Protein AF-A0A523WKV6-F1 (afdb_monomer_lite)

Foldseek 3Di:
DDDDDPDDPVPDDPVRCVVVVNDDDDPDLVVVLVVLVVDPPNCVVLDPVRSVVVSVVSVVVVVVVVPDDDPVNCVPPVVVD

Sequence (81 aa):
VPEPIEENVYEMSEEERQRRGIGTLPASLLEAIQLTEQSELVRKALGNHVFSAFIENKKIEWDRYRTQVTEYELNKYLPIL

Radius of gyration: 18.45 Å; chains: 1; bounding box: 46×29×40 Å

Structure (mmCIF, N/CA/C/O backbone):
data_AF-A0A523WKV6-F1
#
_entry.id   AF-A0A523WKV6-F1
#
loop_
_atom_site.group_PDB
_atom_site.id
_atom_site.type_symbol
_atom_site.label_atom_id
_atom_site.label_alt_id
_atom_site.label_comp_id
_atom_site.label_asym_id
_atom_site.label_entity_id
_atom_site.label_seq_id
_atom_site.pdbx_PDB_ins_code
_atom_site.Cartn_x
_atom_site.Cartn_y
_atom_site.Cartn_z
_atom_site.occupancy
_atom_site.B_iso_or_equiv
_atom_site.auth_seq_id
_atom_site.auth_comp_id
_atom_site.auth_asym_id
_atom_site.auth_atom_id
_atom_site.pdbx_PDB_model_num
ATOM 1 N N . VAL A 1 1 ? -23.385 -11.714 -2.871 1.00 70.31 1 VAL A N 1
ATOM 2 C CA . VAL A 1 1 ? -21.983 -11.859 -3.332 1.00 70.31 1 VAL A CA 1
ATOM 3 C C . VAL A 1 1 ? -22.042 -11.830 -4.852 1.00 70.31 1 VAL A C 1
ATOM 5 O O . VAL A 1 1 ? -22.993 -12.426 -5.350 1.00 70.31 1 VAL A O 1
ATOM 8 N N . PRO A 1 2 ? -21.181 -11.081 -5.566 1.00 81.44 2 PRO A N 1
ATOM 9 C CA . PRO A 1 2 ? -21.197 -11.085 -7.032 1.00 81.44 2 PRO A CA 1
ATOM 10 C C . PRO A 1 2 ? -20.935 -12.493 -7.585 1.00 81.44 2 PRO A C 1
ATOM 12 O O . PRO A 1 2 ? -20.388 -13.339 -6.872 1.00 81.44 2 PRO A O 1
ATOM 15 N N . GLU A 1 3 ? -21.350 -12.737 -8.830 1.00 87.44 3 GLU A N 1
ATOM 16 C CA . GLU A 1 3 ? -21.068 -14.002 -9.515 1.00 87.44 3 GLU A CA 1
ATOM 17 C C . GLU A 1 3 ? -19.553 -14.209 -9.677 1.00 87.44 3 GLU A C 1
ATOM 19 O O . GLU A 1 3 ? -18.812 -13.232 -9.842 1.00 87.44 3 GLU A O 1
ATOM 24 N N . PRO A 1 4 ? -19.070 -15.460 -9.585 1.00 87.56 4 PRO A N 1
ATOM 25 C CA . PRO A 1 4 ? -17.657 -15.752 -9.757 1.00 87.56 4 PRO A CA 1
ATOM 26 C C . PRO A 1 4 ? -17.211 -15.428 -11.187 1.00 87.56 4 PRO A C 1
ATOM 28 O O . PRO A 1 4 ? -17.917 -15.704 -12.154 1.00 87.56 4 PRO A O 1
ATOM 31 N N . ILE A 1 5 ? -16.007 -14.875 -11.316 1.00 88.00 5 ILE A N 1
ATOM 32 C CA . ILE A 1 5 ? -15.340 -14.717 -12.609 1.00 88.00 5 ILE A CA 1
ATOM 33 C C . ILE A 1 5 ? -14.468 -15.956 -12.829 1.00 88.00 5 ILE A C 1
ATOM 35 O O . ILE A 1 5 ? -13.498 -16.157 -12.101 1.00 88.00 5 ILE A O 1
ATOM 39 N N . GLU A 1 6 ? -14.833 -16.795 -13.800 1.00 89.88 6 GLU A N 1
ATOM 40 C CA . GLU A 1 6 ? -14.111 -18.040 -14.129 1.00 89.88 6 GLU A CA 1
ATOM 41 C C . GLU A 1 6 ? -12.990 -17.838 -15.168 1.00 89.88 6 GLU A C 1
ATOM 43 O O . GLU A 1 6 ? -12.138 -18.705 -15.356 1.00 89.88 6 GLU A O 1
ATOM 48 N N . GLU A 1 7 ? -12.974 -16.684 -15.837 1.00 89.00 7 GLU A N 1
ATOM 49 C CA . GLU A 1 7 ? -11.964 -16.304 -16.828 1.00 89.00 7 GLU A CA 1
ATOM 50 C C . GLU A 1 7 ? -10.712 -15.691 -16.179 1.00 89.00 7 GLU A C 1
ATOM 52 O O . GLU A 1 7 ? -10.760 -15.094 -15.100 1.00 89.00 7 GLU A O 1
ATOM 57 N N . ASN A 1 8 ? -9.575 -15.780 -16.876 1.00 88.12 8 ASN A N 1
ATOM 58 C CA . ASN A 1 8 ? -8.323 -15.194 -16.412 1.00 88.12 8 ASN A CA 1
ATOM 59 C C . ASN A 1 8 ? -8.366 -13.656 -16.477 1.00 88.12 8 ASN A C 1
ATOM 61 O O . ASN A 1 8 ? -8.188 -13.051 -17.534 1.00 88.12 8 ASN A O 1
ATOM 65 N N . VAL A 1 9 ? -8.542 -13.013 -15.322 1.00 88.81 9 VAL A N 1
ATOM 66 C CA . VAL A 1 9 ? -8.609 -11.547 -15.191 1.00 88.81 9 VAL A CA 1
ATOM 67 C C . VAL A 1 9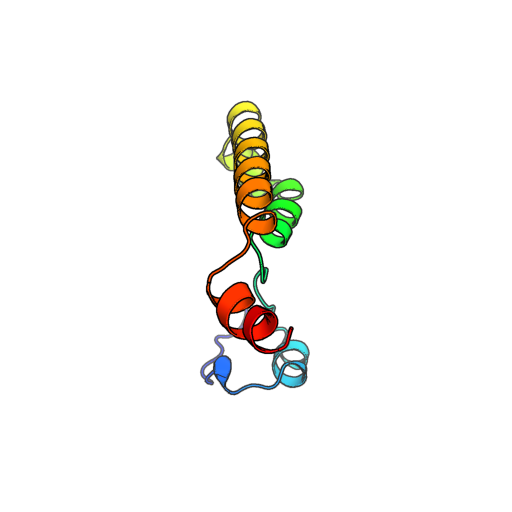 ? -7.325 -10.849 -15.672 1.00 88.81 9 VAL A C 1
ATOM 69 O O . VAL A 1 9 ? -7.388 -9.696 -16.094 1.00 88.81 9 VAL A O 1
ATOM 72 N N . TYR A 1 10 ? -6.172 -11.531 -15.670 1.00 85.38 10 TYR A N 1
ATOM 73 C CA . TYR A 1 10 ? -4.903 -10.973 -16.160 1.00 85.38 10 TYR A CA 1
ATOM 74 C C . TYR A 1 10 ? -4.836 -10.843 -17.688 1.00 85.38 10 TYR A C 1
ATOM 76 O O . TYR A 1 10 ? -4.018 -10.080 -18.195 1.00 85.38 10 TYR A O 1
ATOM 84 N N . GLU A 1 11 ? -5.684 -11.567 -18.420 1.00 92.44 11 GLU A N 1
ATOM 85 C CA . GLU A 1 11 ? -5.764 -11.502 -19.886 1.00 92.44 11 GLU A CA 1
ATOM 86 C C . GLU A 1 11 ? -6.796 -10.475 -20.373 1.00 92.44 11 GLU 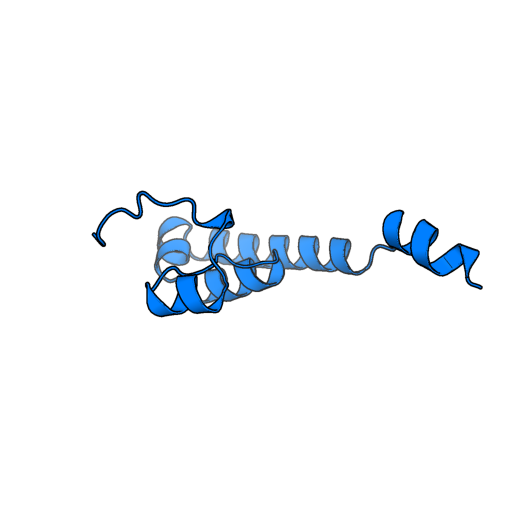A C 1
ATOM 88 O O . GLU A 1 11 ? -6.843 -10.143 -21.558 1.00 92.44 11 GLU A O 1
ATOM 93 N N . MET A 1 12 ? -7.617 -9.942 -19.465 1.00 92.38 12 MET A N 1
ATOM 94 C CA . MET A 1 12 ? -8.641 -8.958 -19.795 1.00 92.38 12 MET A CA 1
ATOM 95 C C . MET A 1 12 ? -8.041 -7.562 -19.971 1.00 92.38 12 MET A C 1
ATOM 97 O O . MET A 1 12 ? -7.231 -7.094 -19.162 1.00 92.38 12 MET A O 1
ATOM 101 N N . SER A 1 13 ? -8.522 -6.835 -20.982 1.00 93.00 13 SER A N 1
ATOM 102 C CA . SER A 1 13 ? -8.239 -5.404 -21.091 1.00 93.00 13 SER A CA 1
ATOM 103 C C . SER A 1 13 ? -8.812 -4.646 -19.886 1.00 93.00 13 SER A C 1
ATOM 105 O O . SER A 1 13 ? -9.713 -5.114 -19.187 1.00 93.00 13 SER A O 1
ATOM 107 N N . GLU A 1 14 ? -8.279 -3.455 -19.622 1.00 90.94 14 GLU A N 1
ATOM 108 C CA . GLU A 1 14 ? -8.815 -2.566 -18.583 1.00 90.94 14 GLU A CA 1
ATOM 109 C C . GLU A 1 14 ? -10.299 -2.240 -18.830 1.00 90.94 14 GLU A C 1
ATOM 111 O O . GLU A 1 14 ? -11.116 -2.321 -17.917 1.00 90.94 14 GLU A O 1
ATOM 116 N N . GLU A 1 15 ? -10.662 -1.966 -20.083 1.00 92.88 15 GLU A N 1
ATOM 117 C CA . GLU A 1 15 ? -12.039 -1.690 -20.506 1.00 92.88 15 GLU A CA 1
ATOM 118 C C . GLU A 1 15 ? -12.975 -2.871 -20.221 1.00 92.88 15 GLU A C 1
ATOM 120 O O . GLU A 1 15 ? -14.096 -2.683 -19.744 1.00 92.88 15 GLU A O 1
ATOM 125 N N . GLU A 1 16 ? -12.506 -4.099 -20.464 1.00 92.06 16 GLU A N 1
ATOM 126 C CA . GLU A 1 16 ? -13.290 -5.304 -20.211 1.00 92.06 16 GLU A CA 1
ATOM 127 C C . GLU A 1 16 ? -13.520 -5.531 -18.717 1.00 92.06 16 GLU A C 1
ATOM 129 O O . GLU A 1 16 ? -14.645 -5.822 -18.298 1.00 92.06 16 GLU A O 1
ATOM 134 N N . ARG A 1 17 ? -12.478 -5.335 -17.900 1.00 92.50 17 ARG A N 1
ATOM 135 C CA . ARG A 1 17 ? -12.582 -5.418 -16.438 1.00 92.50 17 ARG A CA 1
ATOM 136 C C . ARG A 1 17 ? -13.590 -4.406 -15.904 1.00 92.50 17 ARG A C 1
ATOM 138 O O . ARG A 1 17 ? -14.484 -4.782 -15.147 1.00 92.50 17 ARG A O 1
ATOM 145 N N . GLN A 1 18 ? -13.528 -3.160 -16.372 1.00 89.94 18 GLN A N 1
ATOM 146 C CA . GLN A 1 18 ? -14.475 -2.114 -15.981 1.00 89.94 18 GLN A CA 1
ATOM 147 C C . GLN A 1 18 ? -15.912 -2.437 -16.401 1.00 89.94 18 GLN A C 1
ATOM 149 O O . GLN A 1 18 ? -16.823 -2.328 -15.579 1.00 89.94 18 GLN A O 1
ATOM 154 N N . ARG A 1 19 ? -16.128 -2.902 -17.642 1.00 90.94 19 ARG A N 1
ATOM 155 C CA . ARG A 1 19 ? -17.457 -3.295 -18.147 1.00 90.94 19 ARG A CA 1
ATOM 156 C C . ARG A 1 19 ? -18.095 -4.400 -17.306 1.00 90.94 19 ARG A C 1
ATOM 158 O O . ARG A 1 19 ? -19.309 -4.405 -17.121 1.00 90.94 19 ARG A O 1
ATOM 165 N N . ARG A 1 20 ? -17.280 -5.320 -16.790 1.00 90.19 20 ARG A N 1
ATOM 166 C CA . ARG A 1 20 ? -17.718 -6.423 -15.925 1.00 90.19 20 ARG A CA 1
ATOM 167 C C . ARG A 1 20 ? -17.768 -6.063 -14.436 1.00 90.19 20 ARG A C 1
ATOM 169 O O . ARG A 1 20 ? -18.075 -6.925 -13.620 1.00 90.19 20 ARG A O 1
ATOM 176 N N . GLY A 1 21 ? -17.474 -4.815 -14.064 1.00 89.88 21 GLY A N 1
ATOM 177 C CA . GLY A 1 21 ? -17.461 -4.375 -12.665 1.00 89.88 21 GLY A CA 1
ATOM 178 C C . GLY A 1 21 ? -16.320 -4.976 -11.838 1.00 89.88 21 GLY A C 1
ATOM 179 O O . GLY A 1 21 ? -16.407 -5.031 -10.611 1.00 89.88 21 GLY A O 1
ATOM 180 N N . ILE A 1 22 ? -15.253 -5.435 -12.493 1.00 91.38 22 ILE A N 1
ATOM 181 C CA . ILE A 1 22 ? -14.058 -5.965 -11.842 1.00 91.38 22 ILE A CA 1
ATOM 182 C C . ILE A 1 22 ? -13.179 -4.777 -11.453 1.00 91.38 22 ILE A C 1
ATOM 184 O O . ILE A 1 22 ? -12.468 -4.208 -12.279 1.00 91.38 22 ILE A O 1
ATOM 188 N N . GLY A 1 23 ? -13.259 -4.384 -10.183 1.00 88.19 23 GLY A N 1
ATOM 189 C CA . GLY A 1 23 ? -12.408 -3.338 -9.627 1.00 88.19 23 GLY A CA 1
ATOM 190 C C . GLY A 1 23 ? -10.952 -3.789 -9.490 1.00 88.19 23 GLY A C 1
ATOM 191 O O . GLY A 1 23 ? -10.672 -4.952 -9.197 1.00 88.19 23 GLY A O 1
ATOM 192 N N . THR A 1 24 ? -10.027 -2.846 -9.651 1.00 90.38 24 THR A N 1
ATOM 193 C CA . THR A 1 24 ? -8.597 -3.064 -9.405 1.00 90.38 24 THR A CA 1
ATOM 194 C C . THR A 1 24 ? -8.247 -2.595 -7.994 1.00 90.38 24 THR A C 1
ATOM 196 O O . THR A 1 24 ? -8.771 -1.591 -7.507 1.00 90.38 24 THR A O 1
ATOM 199 N N . LEU A 1 25 ? -7.375 -3.339 -7.314 1.00 94.31 25 LEU A N 1
ATOM 200 C CA . LEU A 1 25 ? -6.828 -2.914 -6.027 1.00 94.31 25 LEU A CA 1
ATOM 201 C C . LEU A 1 25 ? -5.896 -1.702 -6.208 1.00 94.31 25 LEU A C 1
ATOM 203 O O . LEU A 1 25 ? -5.374 -1.499 -7.304 1.00 94.31 25 LEU A O 1
ATOM 207 N N . PRO A 1 26 ? -5.644 -0.921 -5.144 1.00 96.44 26 PRO A N 1
ATOM 208 C CA . PRO A 1 26 ? -4.636 0.137 -5.156 1.00 96.44 26 PRO A CA 1
ATOM 209 C C . PRO A 1 26 ? -3.307 -0.314 -5.760 1.00 96.44 26 PRO A C 1
ATOM 211 O O . PRO A 1 26 ? -2.772 -1.356 -5.378 1.00 96.44 26 PRO A O 1
ATOM 214 N N . ALA A 1 27 ? -2.756 0.490 -6.667 1.00 95.81 27 ALA A N 1
ATOM 215 C CA . ALA A 1 27 ? -1.504 0.189 -7.358 1.00 95.81 27 ALA A CA 1
ATOM 216 C C . ALA A 1 27 ? -0.267 0.517 -6.508 1.00 95.81 27 ALA A C 1
ATOM 218 O O . ALA A 1 27 ? 0.842 0.073 -6.806 1.00 95.81 27 ALA A O 1
ATOM 219 N N . SER A 1 28 ? -0.443 1.302 -5.444 1.00 97.88 28 SER A N 1
ATOM 220 C CA . SER A 1 28 ? 0.635 1.730 -4.560 1.00 97.88 28 SER A CA 1
ATOM 221 C C . SER A 1 28 ? 0.223 1.711 -3.092 1.00 97.88 28 SER A C 1
ATOM 223 O O . SER A 1 28 ? -0.960 1.758 -2.741 1.00 97.88 28 SER A O 1
ATOM 225 N N . LEU A 1 29 ? 1.226 1.698 -2.209 1.00 98.19 29 LEU A N 1
ATOM 226 C CA . LEU A 1 29 ? 1.000 1.836 -0.772 1.00 98.19 29 LEU A CA 1
ATOM 227 C C . LEU A 1 29 ? 0.304 3.167 -0.445 1.00 98.19 29 LEU A C 1
ATOM 229 O O . LEU A 1 29 ? -0.552 3.196 0.433 1.00 98.19 29 LEU A O 1
ATOM 233 N N . LEU A 1 30 ? 0.616 4.252 -1.163 1.00 98.31 30 LEU A N 1
ATOM 234 C CA . LEU A 1 30 ? -0.037 5.545 -0.956 1.00 98.31 30 LEU A CA 1
ATOM 235 C C . LEU A 1 30 ? -1.543 5.485 -1.217 1.00 98.31 30 LEU A C 1
ATOM 237 O O . LEU A 1 30 ? -2.322 5.932 -0.378 1.00 98.31 30 LEU A O 1
ATOM 241 N N . GLU A 1 31 ? -1.952 4.910 -2.347 1.00 98.38 31 GLU A N 1
ATOM 242 C CA . GLU A 1 31 ? -3.371 4.736 -2.673 1.00 98.38 31 GLU A CA 1
ATOM 243 C C . GLU A 1 31 ? -4.071 3.849 -1.634 1.00 98.38 31 GLU A C 1
ATOM 245 O O . GLU A 1 31 ? -5.168 4.165 -1.171 1.00 98.38 31 GLU A O 1
ATOM 250 N N . ALA A 1 32 ? -3.410 2.773 -1.194 1.00 98.44 32 ALA A N 1
ATOM 251 C CA . ALA A 1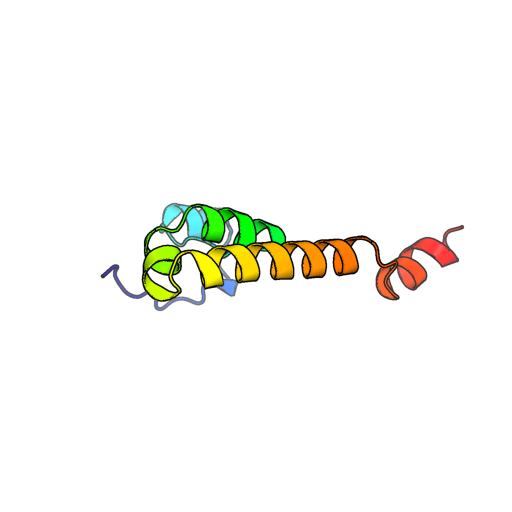 32 ? -3.942 1.896 -0.156 1.00 98.44 32 ALA A CA 1
ATOM 252 C C . ALA A 1 32 ? -4.123 2.627 1.185 1.00 98.44 32 ALA A C 1
ATOM 254 O O . ALA A 1 32 ? -5.143 2.437 1.851 1.00 98.44 32 ALA A O 1
ATOM 255 N N . ILE A 1 33 ? -3.174 3.489 1.572 1.00 98.50 33 ILE A N 1
ATOM 256 C CA . ILE A 1 33 ? -3.287 4.342 2.763 1.00 98.50 33 ILE A CA 1
ATOM 257 C C . ILE A 1 33 ? -4.500 5.264 2.628 1.00 98.50 33 ILE A C 1
ATOM 259 O O . ILE A 1 33 ? -5.331 5.289 3.532 1.00 98.50 33 ILE A O 1
ATOM 263 N N . GLN A 1 34 ? -4.641 5.967 1.501 1.00 98.44 34 GLN A N 1
ATOM 264 C CA . GLN A 1 34 ? -5.735 6.918 1.270 1.00 98.44 34 GLN A CA 1
ATOM 265 C C . GLN A 1 34 ? -7.114 6.251 1.344 1.00 98.44 34 GLN A C 1
ATOM 267 O O . GLN A 1 34 ? -8.018 6.775 1.997 1.00 98.44 34 GLN A O 1
ATOM 272 N N . LEU A 1 35 ? -7.273 5.068 0.737 1.00 98.12 35 LEU A N 1
ATOM 273 C CA . LEU A 1 35 ? -8.510 4.292 0.863 1.00 98.12 35 LEU A CA 1
ATOM 274 C C . LEU A 1 35 ? -8.739 3.815 2.302 1.00 98.12 35 LEU A C 1
ATOM 276 O O . LEU A 1 35 ? -9.864 3.845 2.802 1.00 98.12 35 LEU A O 1
ATOM 280 N N . THR A 1 36 ? -7.678 3.396 2.992 1.00 98.44 36 THR A N 1
ATOM 281 C CA . THR A 1 36 ? -7.781 2.914 4.374 1.00 98.44 36 THR A CA 1
ATOM 282 C C . THR A 1 36 ?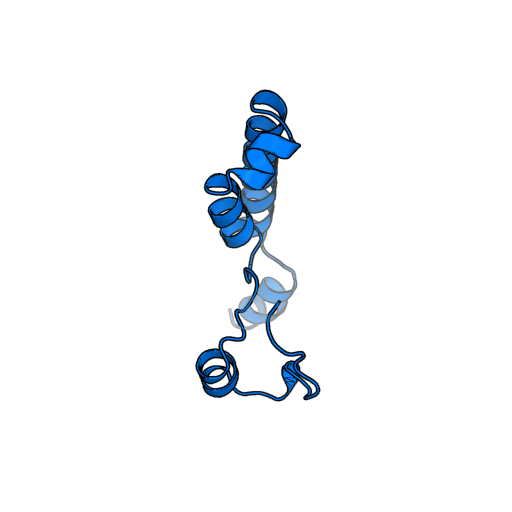 -8.182 4.031 5.336 1.00 98.44 36 THR A C 1
ATOM 284 O O . THR A 1 36 ? -8.995 3.784 6.223 1.00 98.44 36 THR A O 1
ATOM 287 N N . GLU A 1 37 ? -7.697 5.264 5.147 1.00 98.12 37 GLU A N 1
ATOM 288 C CA . GLU A 1 37 ? -8.058 6.439 5.962 1.00 98.12 37 GLU A CA 1
ATOM 289 C C . GLU A 1 37 ? -9.571 6.704 6.001 1.00 98.12 37 GLU A C 1
ATOM 291 O O . GLU A 1 37 ? -10.104 7.130 7.035 1.00 98.12 37 GLU A O 1
ATOM 296 N N . GLN A 1 38 ? -10.254 6.394 4.896 1.00 98.25 38 GLN A N 1
ATOM 297 C CA . GLN A 1 38 ? -11.699 6.544 4.714 1.00 98.25 38 GLN A CA 1
ATOM 298 C C . GLN A 1 38 ? -12.499 5.318 5.195 1.00 98.25 38 GLN A C 1
ATOM 300 O O . GLN A 1 38 ? -13.727 5.366 5.262 1.00 98.25 38 GLN A O 1
ATOM 305 N N . SER A 1 39 ? -11.836 4.215 5.557 1.00 98.12 39 SER A N 1
ATOM 306 C CA . SER A 1 39 ? -12.500 2.962 5.921 1.00 98.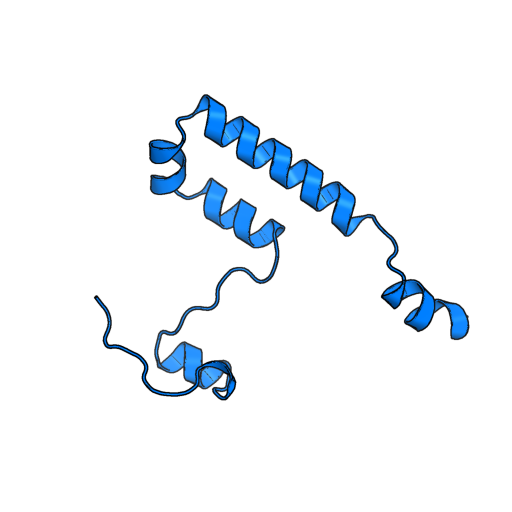12 39 SER A CA 1
ATOM 307 C C . SER A 1 39 ? -12.962 2.945 7.379 1.00 98.12 39 SER A C 1
ATOM 309 O O . SER A 1 39 ? -12.177 2.752 8.313 1.00 98.12 39 SER A O 1
ATOM 311 N N . GLU A 1 40 ? -14.276 3.061 7.586 1.00 98.06 40 GLU A N 1
ATOM 312 C CA . GLU A 1 40 ? -14.878 2.864 8.909 1.00 98.06 40 GLU A CA 1
ATOM 313 C C . GLU A 1 40 ? -14.657 1.452 9.453 1.00 98.06 40 GLU A C 1
ATOM 315 O O . GLU A 1 40 ? -14.478 1.280 10.659 1.00 98.06 40 GLU A O 1
ATOM 320 N N . LEU A 1 41 ? -14.680 0.440 8.578 1.00 98.31 41 LEU A N 1
ATOM 321 C CA . LEU A 1 41 ? -14.502 -0.956 8.969 1.00 98.31 41 LEU A CA 1
ATOM 322 C C . LEU A 1 41 ? -13.119 -1.166 9.587 1.00 98.31 41 LEU A C 1
ATOM 324 O O . LEU A 1 41 ? -13.014 -1.689 10.696 1.00 98.31 41 LEU A O 1
ATOM 328 N N . VAL A 1 42 ? -12.068 -0.712 8.900 1.00 98.25 42 VAL A N 1
ATOM 329 C CA . VAL A 1 42 ? -10.689 -0.861 9.3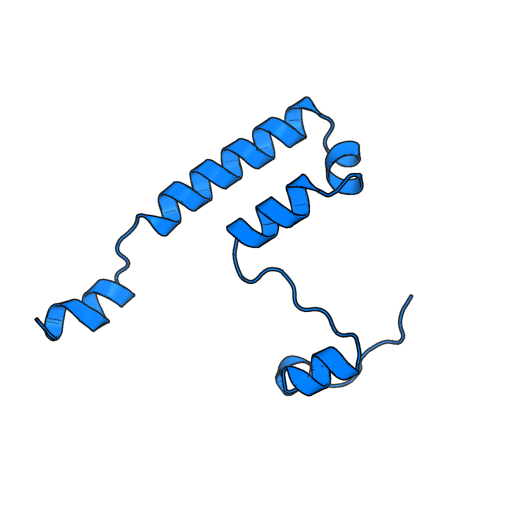82 1.00 98.25 42 VAL A CA 1
ATOM 330 C C . VAL A 1 42 ? -10.483 -0.059 10.667 1.00 98.25 42 VAL A C 1
ATOM 332 O O . VAL A 1 42 ? -9.890 -0.562 11.622 1.00 98.25 42 VAL A O 1
ATOM 335 N N . ARG A 1 43 ? -11.043 1.155 10.746 1.00 98.44 43 ARG A N 1
ATOM 336 C CA . ARG A 1 43 ? -10.990 1.982 11.959 1.00 98.44 43 ARG A CA 1
ATOM 337 C C . ARG A 1 43 ? -11.652 1.314 13.161 1.00 98.44 43 ARG A C 1
ATOM 339 O O . ARG A 1 43 ? -11.078 1.331 14.247 1.00 98.44 43 ARG A O 1
ATOM 346 N N . LYS A 1 44 ? -12.832 0.711 12.984 1.00 98.44 44 LYS A N 1
ATOM 347 C CA . LYS A 1 44 ? -13.544 -0.010 14.054 1.00 98.44 44 LYS A CA 1
ATOM 348 C C . LYS A 1 44 ? -12.795 -1.274 14.478 1.00 98.44 44 LYS A C 1
ATOM 350 O O . LYS A 1 44 ? -12.719 -1.543 15.670 1.00 98.44 44 LYS A O 1
ATOM 355 N N . ALA A 1 45 ? -12.218 -2.009 13.527 1.00 98.50 45 ALA A N 1
ATOM 356 C CA . ALA A 1 45 ? -11.471 -3.235 13.804 1.00 98.50 45 ALA A CA 1
ATOM 357 C C . ALA A 1 45 ? -10.179 -2.984 14.602 1.00 98.50 45 ALA A C 1
ATOM 359 O O . ALA A 1 45 ? -9.859 -3.755 15.501 1.00 98.50 45 ALA A O 1
ATOM 360 N N . LEU A 1 46 ? -9.448 -1.908 14.291 1.00 98.12 46 LEU A N 1
ATOM 361 C CA . LEU A 1 46 ? -8.189 -1.568 14.967 1.00 98.12 46 LEU A CA 1
ATOM 362 C C . LEU A 1 46 ? -8.387 -0.712 16.228 1.00 98.12 46 LEU A C 1
ATOM 364 O O . LEU A 1 46 ? -7.560 -0.742 17.137 1.00 98.12 46 LEU A O 1
ATOM 368 N N . GLY A 1 47 ? -9.467 0.067 16.290 1.00 98.44 47 GLY A N 1
ATOM 369 C CA . GLY A 1 47 ? -9.659 1.107 17.296 1.00 98.44 47 GLY A CA 1
ATOM 370 C C . GLY A 1 47 ? -8.875 2.386 16.976 1.00 98.44 47 GLY A C 1
ATOM 371 O O . GLY A 1 47 ? -7.855 2.373 16.288 1.00 98.44 47 GLY A O 1
ATOM 372 N N . ASN A 1 48 ? -9.353 3.525 17.489 1.00 98.06 48 ASN A N 1
ATOM 373 C CA . ASN A 1 48 ? -8.873 4.853 17.077 1.00 98.06 48 ASN A CA 1
ATOM 374 C C . ASN A 1 48 ? -7.367 5.070 17.285 1.00 98.06 48 ASN A C 1
ATOM 376 O O . ASN A 1 48 ? -6.710 5.624 16.408 1.00 98.06 48 ASN A O 1
ATOM 380 N N . HIS A 1 49 ? -6.815 4.642 18.425 1.00 98.12 49 HIS A N 1
ATOM 381 C CA . HIS A 1 49 ? -5.400 4.866 18.732 1.00 98.12 49 HIS A CA 1
ATOM 382 C C . HIS A 1 49 ? -4.478 4.082 17.787 1.00 98.12 49 HIS A C 1
ATOM 384 O O . HIS A 1 49 ? -3.575 4.659 17.183 1.00 98.12 49 HIS A O 1
ATOM 390 N N . VAL A 1 50 ? -4.753 2.786 17.606 1.00 98.56 50 VAL A N 1
ATOM 391 C CA . VAL A 1 50 ? -3.966 1.912 16.724 1.00 98.56 50 VAL A CA 1
ATOM 392 C C . VAL A 1 50 ? -4.133 2.324 15.267 1.00 98.56 50 VAL A C 1
ATOM 394 O O . VAL A 1 50 ? -3.147 2.373 14.541 1.00 98.56 50 VAL A O 1
ATOM 397 N N . PHE A 1 51 ? -5.350 2.673 14.840 1.00 98.69 51 PHE A N 1
ATOM 398 C CA . PHE A 1 51 ? -5.609 3.126 13.476 1.00 98.69 51 PHE A CA 1
ATOM 399 C C . PHE A 1 51 ? -4.773 4.362 13.113 1.00 98.69 51 PHE A C 1
ATOM 401 O O . PHE A 1 51 ? -4.115 4.370 12.076 1.00 98.69 51 PHE A O 1
ATOM 408 N N . SER A 1 52 ? -4.755 5.389 13.970 1.00 98.44 52 SER A N 1
ATOM 409 C CA . SER A 1 52 ? -3.980 6.608 13.709 1.00 98.44 52 SER A CA 1
ATOM 410 C C . SER A 1 52 ? -2.478 6.326 13.626 1.00 98.44 52 SER A C 1
ATOM 412 O O . SER A 1 52 ? -1.836 6.745 12.664 1.00 98.44 52 SER A O 1
ATOM 414 N N . ALA A 1 53 ? -1.934 5.555 14.575 1.00 98.56 53 ALA A N 1
ATOM 415 C CA . ALA A 1 53 ? -0.519 5.181 14.572 1.00 98.56 53 ALA A CA 1
ATOM 416 C C . ALA A 1 53 ? -0.146 4.310 13.359 1.00 98.56 53 ALA A C 1
ATOM 418 O O . ALA A 1 53 ? 0.930 4.462 12.783 1.00 98.56 53 ALA A O 1
ATOM 419 N N . PHE A 1 54 ? -1.045 3.413 12.940 1.00 98.62 54 PHE A N 1
ATOM 420 C CA . PHE A 1 54 ? -0.868 2.582 11.753 1.00 98.62 54 PHE A CA 1
ATOM 421 C C . PHE A 1 54 ? -0.758 3.435 10.484 1.00 98.62 54 PHE A C 1
ATOM 423 O O . PHE A 1 54 ? 0.203 3.284 9.732 1.00 98.62 54 PHE A O 1
ATOM 430 N N . ILE A 1 55 ? -1.700 4.360 10.269 1.00 98.62 55 ILE A N 1
ATOM 431 C CA . ILE A 1 55 ? -1.691 5.256 9.104 1.00 98.62 55 ILE A CA 1
ATOM 432 C C . ILE A 1 55 ? -0.432 6.127 9.086 1.00 98.62 55 ILE A C 1
ATOM 434 O O . ILE A 1 55 ? 0.219 6.234 8.047 1.00 98.62 55 ILE A O 1
ATOM 438 N N . GLU A 1 56 ? -0.063 6.726 10.220 1.00 98.62 56 GLU A N 1
ATOM 439 C CA . GLU A 1 56 ? 1.136 7.564 10.323 1.00 98.62 56 GLU A CA 1
ATOM 440 C C . GLU A 1 56 ? 2.405 6.777 9.975 1.00 98.62 56 GLU A C 1
ATOM 442 O O . GLU A 1 56 ? 3.197 7.208 9.135 1.00 98.62 56 GLU A O 1
ATOM 447 N N . ASN A 1 57 ? 2.561 5.581 10.545 1.00 98.69 57 ASN A N 1
ATOM 448 C CA . ASN A 1 57 ? 3.702 4.715 10.266 1.00 98.69 57 ASN A CA 1
ATOM 449 C C . ASN A 1 57 ? 3.785 4.361 8.771 1.00 98.69 57 ASN A C 1
ATOM 451 O O . ASN A 1 57 ? 4.840 4.500 8.153 1.00 98.69 57 ASN A O 1
ATOM 455 N N . LYS A 1 58 ? 2.656 4.003 8.148 1.00 98.62 58 LYS A N 1
ATOM 456 C CA . LYS A 1 58 ? 2.620 3.690 6.714 1.00 98.62 58 LYS A CA 1
ATOM 457 C C . LYS A 1 58 ? 2.915 4.893 5.819 1.00 98.62 58 LYS A C 1
ATOM 459 O O . LYS A 1 58 ? 3.557 4.724 4.784 1.00 98.62 58 LYS A O 1
ATOM 464 N N . LYS A 1 59 ? 2.545 6.112 6.221 1.00 98.69 59 LYS A N 1
ATOM 465 C CA . LYS A 1 59 ? 2.957 7.335 5.509 1.00 98.69 59 LYS A CA 1
ATOM 466 C C . LYS A 1 59 ? 4.467 7.561 5.583 1.00 98.69 59 LYS A C 1
ATOM 468 O O . LYS A 1 59 ? 5.066 7.907 4.569 1.00 98.69 59 LYS A O 1
ATOM 473 N N . ILE A 1 60 ? 5.084 7.318 6.742 1.00 98.62 60 ILE A N 1
ATOM 474 C CA . ILE A 1 60 ? 6.545 7.396 6.909 1.00 98.62 60 ILE A CA 1
ATOM 475 C C . ILE A 1 60 ? 7.247 6.350 6.032 1.00 98.62 60 ILE A C 1
ATOM 477 O O . ILE A 1 60 ? 8.245 6.656 5.384 1.00 98.62 60 ILE A O 1
ATOM 481 N N . GLU A 1 61 ? 6.729 5.122 5.988 1.00 98.56 61 GLU A N 1
ATOM 482 C CA . GLU A 1 61 ? 7.243 4.053 5.122 1.00 98.56 61 GLU A CA 1
ATOM 483 C C . GLU A 1 61 ? 7.202 4.456 3.643 1.00 98.56 61 GLU A C 1
ATOM 485 O O . GLU A 1 61 ? 8.214 4.358 2.946 1.00 98.56 61 GLU A O 1
ATOM 490 N N . TRP A 1 62 ? 6.064 4.981 3.182 1.00 98.44 62 TRP A N 1
ATOM 491 C CA . TRP A 1 62 ? 5.917 5.465 1.812 1.00 98.44 62 TRP A CA 1
ATOM 492 C C . TRP A 1 62 ? 6.876 6.615 1.484 1.00 98.44 62 TRP A C 1
ATOM 494 O O . TRP A 1 62 ? 7.498 6.616 0.422 1.00 98.44 62 TRP A O 1
ATOM 504 N N . ASP A 1 63 ? 7.025 7.581 2.394 1.00 98.44 63 ASP A N 1
ATOM 505 C CA . ASP A 1 63 ? 7.916 8.724 2.193 1.00 98.44 63 ASP A CA 1
ATOM 506 C C . ASP A 1 63 ? 9.385 8.299 2.060 1.00 98.44 63 ASP A C 1
ATOM 508 O O . ASP A 1 63 ? 10.111 8.781 1.188 1.00 98.44 63 ASP A O 1
ATOM 512 N N . ARG A 1 64 ? 9.802 7.314 2.860 1.00 98.31 64 ARG A N 1
ATOM 513 C CA . ARG A 1 64 ? 11.135 6.712 2.751 1.00 98.31 64 ARG A CA 1
ATOM 514 C C . ARG A 1 64 ? 11.332 5.975 1.436 1.00 98.31 64 ARG A C 1
ATOM 516 O O . ARG A 1 64 ? 12.422 6.039 0.890 1.00 98.31 64 ARG A O 1
ATOM 523 N N . TYR A 1 65 ? 10.319 5.265 0.946 1.00 97.69 65 TYR A N 1
ATOM 524 C CA . TYR A 1 65 ? 10.420 4.531 -0.315 1.00 97.69 65 TYR A CA 1
ATOM 525 C C . TYR A 1 65 ? 10.520 5.483 -1.511 1.00 97.69 65 TYR A C 1
ATOM 527 O O . TYR A 1 65 ? 11.462 5.398 -2.291 1.00 97.69 65 TYR A O 1
ATOM 535 N N . ARG A 1 66 ? 9.592 6.441 -1.628 1.00 96.94 66 ARG A N 1
ATOM 536 C CA . ARG A 1 66 ? 9.496 7.332 -2.800 1.00 96.94 66 ARG A CA 1
ATOM 537 C C . ARG A 1 66 ? 10.679 8.298 -2.963 1.00 96.94 66 ARG A C 1
ATOM 539 O O . ARG A 1 66 ? 10.770 8.968 -3.984 1.00 96.94 66 ARG A O 1
ATOM 546 N N . THR A 1 67 ? 11.499 8.467 -1.926 1.00 97.50 67 THR A N 1
ATOM 547 C CA . THR A 1 67 ? 12.678 9.350 -1.934 1.00 97.50 67 THR A CA 1
ATOM 548 C C . THR A 1 67 ? 13.974 8.603 -2.245 1.00 97.50 67 THR A C 1
ATOM 550 O O . THR A 1 67 ? 15.016 9.238 -2.406 1.00 97.50 67 THR A O 1
ATOM 553 N N . GLN A 1 68 ? 13.930 7.273 -2.351 1.00 97.94 68 GLN A N 1
ATOM 554 C CA . GLN A 1 68 ? 15.077 6.475 -2.769 1.00 97.94 68 GLN A CA 1
ATOM 555 C C . GLN A 1 68 ? 15.315 6.609 -4.269 1.00 97.94 68 GLN A C 1
ATOM 557 O O . GLN A 1 68 ? 14.373 6.603 -5.055 1.00 97.94 68 GLN A O 1
ATOM 562 N N . VAL A 1 69 ? 16.591 6.657 -4.651 1.00 97.00 69 VAL A N 1
ATOM 563 C CA . VAL A 1 69 ? 17.016 6.408 -6.030 1.00 97.00 69 VAL A CA 1
ATOM 564 C C . VAL A 1 69 ? 17.321 4.922 -6.141 1.00 97.00 69 VAL A C 1
ATOM 566 O O . VAL A 1 69 ? 18.222 4.407 -5.478 1.00 97.00 69 VAL A O 1
ATOM 569 N N . THR A 1 70 ? 16.535 4.226 -6.944 1.00 97.12 70 THR A N 1
ATOM 570 C CA . THR A 1 70 ? 16.605 2.776 -7.110 1.00 97.12 70 THR A CA 1
ATOM 571 C C . THR A 1 70 ? 17.678 2.376 -8.120 1.00 97.12 70 THR A C 1
ATOM 573 O O . THR A 1 70 ? 18.034 3.134 -9.024 1.00 97.12 70 THR A O 1
ATOM 576 N N . GLU A 1 71 ? 18.166 1.138 -8.025 1.00 97.12 71 GLU A N 1
ATOM 577 C CA . GLU A 1 71 ? 19.108 0.592 -9.013 1.00 97.12 71 GLU A CA 1
ATOM 578 C C . GLU A 1 71 ? 18.539 0.608 -10.435 1.00 97.12 71 GLU A C 1
ATOM 580 O O . GLU A 1 71 ? 19.275 0.846 -11.388 1.00 97.12 71 GLU A O 1
ATOM 585 N N . TYR A 1 72 ? 17.228 0.397 -10.596 1.00 96.69 72 TYR A N 1
ATOM 586 C CA . TYR A 1 72 ? 16.571 0.505 -11.898 1.00 96.69 72 TYR A CA 1
ATOM 587 C C . TYR A 1 72 ? 16.729 1.909 -12.492 1.00 96.69 72 TYR A C 1
ATOM 589 O O . TYR A 1 72 ? 17.079 2.041 -13.664 1.00 96.69 72 TYR A O 1
ATOM 597 N N . GLU A 1 73 ? 16.509 2.953 -11.692 1.00 96.50 73 GLU A N 1
ATOM 598 C CA . GLU A 1 73 ? 16.668 4.340 -12.137 1.00 96.50 73 GLU A CA 1
ATOM 599 C C . GLU A 1 73 ? 18.127 4.656 -12.467 1.00 96.50 73 GLU A C 1
ATOM 601 O O . GLU A 1 73 ? 18.392 5.254 -13.509 1.00 96.50 73 GLU A O 1
ATOM 606 N N . LEU A 1 74 ? 19.075 4.195 -11.642 1.00 96.75 74 LEU A N 1
ATOM 607 C CA . LEU A 1 74 ? 20.505 4.339 -11.925 1.00 96.75 74 LEU A CA 1
ATOM 608 C C . LEU A 1 74 ? 20.871 3.664 -13.248 1.00 96.75 74 LEU A C 1
ATOM 610 O O . LEU A 1 74 ? 21.399 4.317 -14.139 1.00 96.75 74 LEU A O 1
ATOM 614 N N . ASN A 1 75 ? 20.532 2.388 -13.419 1.00 96.88 75 ASN A N 1
ATOM 615 C CA . ASN A 1 75 ? 20.873 1.619 -14.616 1.00 96.88 75 ASN A CA 1
ATOM 616 C C . ASN A 1 75 ? 20.207 2.165 -15.884 1.00 96.88 75 ASN A C 1
ATOM 618 O O . ASN A 1 75 ? 20.771 2.058 -16.970 1.00 96.88 75 ASN A O 1
ATOM 622 N N . LYS A 1 76 ? 19.005 2.737 -15.764 1.00 95.94 76 LYS A N 1
ATOM 623 C CA . LYS A 1 76 ? 18.256 3.255 -16.908 1.00 95.94 76 LYS A CA 1
ATOM 624 C C . LYS A 1 76 ? 18.681 4.660 -17.313 1.00 95.94 76 LYS A C 1
ATOM 626 O O . LYS A 1 76 ? 18.734 4.932 -18.506 1.00 95.94 76 LYS A O 1
ATOM 631 N N . TYR A 1 77 ? 18.929 5.550 -16.354 1.00 95.25 77 TYR A N 1
ATOM 632 C CA . TYR A 1 77 ? 19.106 6.976 -16.639 1.00 95.25 77 TYR A CA 1
ATOM 633 C C . TYR A 1 77 ? 20.556 7.448 -16.523 1.00 95.25 77 TYR A C 1
ATOM 635 O O . TYR A 1 77 ? 20.934 8.357 -17.254 1.00 95.25 77 TYR A O 1
ATOM 643 N N . LEU A 1 78 ? 21.384 6.833 -15.670 1.00 93.81 78 LEU A N 1
ATOM 644 C CA . LEU A 1 78 ? 22.776 7.257 -15.488 1.00 93.81 78 LEU A CA 1
ATOM 645 C C . LEU A 1 78 ? 23.663 7.008 -16.726 1.00 93.81 78 LEU A C 1
ATOM 647 O O . LEU A 1 78 ? 24.434 7.903 -17.046 1.00 93.81 78 LEU A O 1
ATOM 651 N N . PRO A 1 79 ? 23.563 5.879 -17.467 1.00 92.00 79 PRO A N 1
ATOM 652 C CA . PRO A 1 79 ? 24.387 5.651 -18.663 1.00 92.00 79 PRO A CA 1
ATOM 653 C C . PRO A 1 79 ? 24.031 6.530 -19.869 1.00 92.00 79 PRO A C 1
ATOM 655 O O . PRO A 1 79 ? 24.731 6.488 -20.877 1.00 92.00 79 PRO A O 1
ATOM 658 N N . ILE A 1 80 ? 22.902 7.243 -19.807 1.00 83.88 80 ILE A N 1
ATOM 659 C CA . ILE A 1 80 ? 22.405 8.116 -20.882 1.00 83.88 80 ILE A CA 1
ATOM 660 C C . ILE A 1 80 ? 22.916 9.563 -20.694 1.00 83.88 80 ILE A C 1
ATOM 662 O O . ILE A 1 80 ? 22.776 10.382 -21.602 1.00 83.88 80 ILE A O 1
ATOM 666 N N . LEU A 1 81 ? 23.513 9.872 -19.535 1.00 66.94 81 LEU A N 1
ATOM 667 C CA . LEU A 1 81 ? 24.139 11.158 -19.204 1.00 66.94 81 LEU A CA 1
ATOM 668 C C . LEU A 1 81 ? 25.619 11.181 -19.605 1.00 66.94 81 LEU A C 1
ATOM 670 O O . LEU A 1 81 ? 26.064 12.258 -20.060 1.00 66.94 81 LEU A O 1
#

Secondary structure (DSSP, 8-state):
-PPP--S-GGGS-HHHHHHTT-PPPPSSHHHHHHHHHT-HHHHHHH-HHHHHHHHHHHHHHHHHHHT---HHHHHHHGGG-

pLDDT: mean 94.52, std 5.88, range [66.94, 98.69]